Protein AF-A0A6N6WHI6-F1 (afdb_monomer)

Organism: NCBI:txid2599607

Solvent-accessible surface area (backbone atoms only — not comparable to full-atom values): 3641 Å² total; per-residue (Å²): 131,77,60,38,86,82,56,69,62,68,58,58,53,59,49,63,78,70,58,79,83,88,80,86,89,81,90,71,97,46,43,75,64,30,52,77,60,86,34,30,68,65,49,50,50,55,52,51,57,50,45,74,75,77,110

pLDDT: mean 78.26, std 13.2, range [48.38, 95.19]

Sequence (55 aa):
MQKDTVTVSDFALKSYERTLQPEHLVPLDCGHFDPYLGQFEASSAAAVEWFKRHF

Foldseek 3Di:
DAQAPPDPVVVVVVVVVVDDDDDDDDDDNDYPCCCVPVVVVVNVVVVVVVVVVPD

Secondary structure (DSSP, 8-state):
-----SS-HHHHHHHHTTSPSS-------S-TTGGGTTTHHHHHHHHHHHHHHH-

Mean predicted aligned error: 7.83 Å

Structure (mmCIF, N/CA/C/O backbone):
data_AF-A0A6N6WHI6-F1
#
_entry.id   AF-A0A6N6WHI6-F1
#
loop_
_atom_site.group_PDB
_atom_site.id
_atom_site.type_symbol
_atom_site.label_atom_id
_atom_site.label_alt_id
_atom_site.label_comp_id
_atom_site.label_asym_id
_atom_site.label_entity_id
_atom_site.label_seq_id
_atom_site.pdbx_PDB_ins_code
_atom_site.Cartn_x
_atom_site.Cartn_y
_atom_site.Cartn_z
_atom_site.occupancy
_atom_site.B_iso_or_equiv
_atom_site.auth_seq_id
_atom_site.auth_comp_id
_atom_site.auth_asym_id
_atom_site.auth_atom_id
_atom_site.pdbx_PDB_model_num
ATOM 1 N N . MET A 1 1 ? 2.623 -10.893 -15.132 1.00 48.38 1 MET A N 1
ATOM 2 C CA . MET A 1 1 ? 4.035 -10.900 -14.693 1.00 48.38 1 MET A CA 1
ATOM 3 C C . MET A 1 1 ? 4.252 -9.563 -14.010 1.00 48.38 1 MET A C 1
ATOM 5 O O . MET A 1 1 ? 4.189 -8.544 -14.685 1.00 48.38 1 MET A O 1
ATOM 9 N N . GLN A 1 2 ? 4.291 -9.570 -12.677 1.00 54.19 2 GLN A N 1
ATOM 10 C CA . GLN A 1 2 ? 4.262 -8.368 -11.839 1.00 54.19 2 GLN A CA 1
ATOM 11 C C . GLN A 1 2 ? 5.493 -7.503 -12.149 1.00 54.19 2 GLN A C 1
ATOM 13 O O . GLN A 1 2 ? 6.603 -8.025 -12.196 1.00 54.19 2 GLN A O 1
ATOM 18 N N . LYS A 1 3 ? 5.301 -6.208 -12.428 1.00 58.69 3 LYS A N 1
ATOM 19 C CA . LYS A 1 3 ? 6.373 -5.279 -12.848 1.00 58.69 3 LYS A CA 1
ATOM 20 C C . LYS A 1 3 ? 7.190 -4.729 -11.670 1.00 58.69 3 LYS A C 1
ATOM 22 O O . LYS A 1 3 ? 7.860 -3.707 -11.808 1.00 58.69 3 LYS A O 1
ATOM 27 N N . ASP A 1 4 ? 7.128 -5.378 -10.513 1.00 56.59 4 ASP A N 1
ATOM 28 C CA . ASP A 1 4 ? 8.003 -5.067 -9.392 1.00 56.59 4 ASP A CA 1
ATOM 29 C C . ASP A 1 4 ? 9.357 -5.748 -9.628 1.00 56.59 4 ASP A C 1
ATOM 31 O O . ASP A 1 4 ? 9.490 -6.966 -9.539 1.00 56.59 4 ASP A O 1
ATOM 35 N N . THR A 1 5 ? 10.354 -4.955 -10.020 1.00 64.19 5 THR A N 1
ATOM 36 C CA . THR A 1 5 ? 11.727 -5.418 -10.273 1.00 64.19 5 THR A CA 1
ATOM 37 C C . THR A 1 5 ? 12.669 -5.126 -9.104 1.00 64.19 5 THR A C 1
ATOM 39 O O . THR A 1 5 ? 13.875 -5.325 -9.237 1.00 64.19 5 THR A O 1
ATOM 42 N N . VAL A 1 6 ? 12.150 -4.586 -7.994 1.00 64.06 6 VAL A N 1
ATOM 43 C CA . VAL A 1 6 ? 12.940 -4.102 -6.848 1.00 64.06 6 VAL A CA 1
ATOM 44 C C . VAL A 1 6 ? 12.734 -5.003 -5.634 1.00 64.06 6 VAL A C 1
ATOM 46 O O . VAL A 1 6 ? 13.694 -5.300 -4.925 1.00 64.06 6 VAL A O 1
ATOM 49 N N . THR A 1 7 ? 11.514 -5.496 -5.422 1.00 55.09 7 THR A N 1
ATOM 50 C CA . THR A 1 7 ? 11.209 -6.474 -4.375 1.00 55.09 7 THR A CA 1
ATOM 51 C C . THR A 1 7 ? 11.075 -7.858 -4.980 1.00 55.09 7 THR A C 1
ATOM 53 O O . THR A 1 7 ? 10.466 -8.04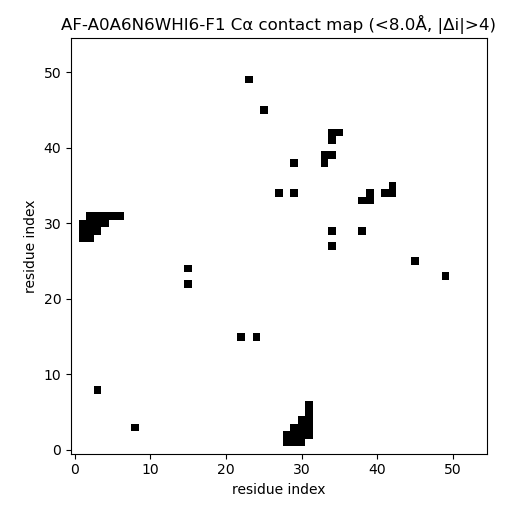3 -6.028 1.00 55.09 7 THR A O 1
ATOM 56 N N . VAL A 1 8 ? 11.606 -8.871 -4.297 1.00 66.88 8 VAL A N 1
ATOM 57 C CA . VAL A 1 8 ? 11.314 -10.263 -4.650 1.00 66.88 8 VAL A CA 1
ATOM 58 C C . VAL A 1 8 ? 9.888 -10.558 -4.173 1.00 66.88 8 VAL A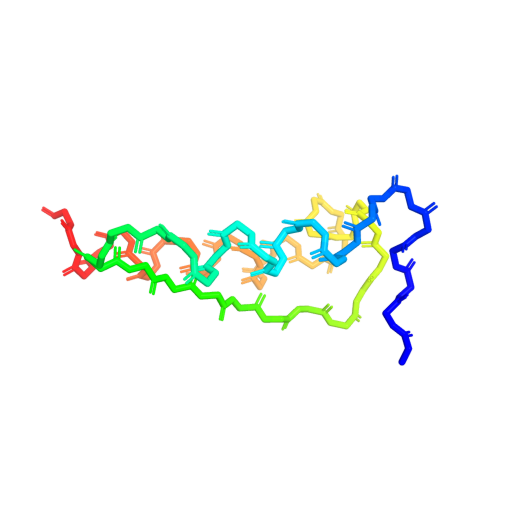 C 1
ATOM 60 O O . VAL A 1 8 ? 9.679 -10.934 -3.018 1.00 66.88 8 VAL A O 1
ATOM 63 N N . SER A 1 9 ? 8.893 -10.342 -5.034 1.00 61.22 9 SER A N 1
ATOM 64 C CA . SER A 1 9 ? 7.470 -10.564 -4.729 1.00 61.22 9 SER A CA 1
ATOM 65 C C . SER A 1 9 ? 7.184 -11.935 -4.107 1.00 61.22 9 SER A C 1
ATOM 67 O O . SER A 1 9 ? 6.305 -12.074 -3.256 1.00 61.22 9 SER A O 1
ATOM 69 N N . ASP A 1 10 ? 7.997 -12.935 -4.451 1.00 60.75 10 ASP A N 1
ATOM 70 C CA . ASP A 1 10 ? 7.924 -14.288 -3.901 1.00 60.75 10 ASP A CA 1
ATOM 71 C C . ASP A 1 10 ? 8.163 -14.350 -2.381 1.00 60.75 10 ASP A C 1
ATOM 73 O O . ASP A 1 10 ? 7.598 -15.212 -1.709 1.00 60.75 10 ASP A O 1
ATOM 77 N N . PHE A 1 11 ? 8.988 -13.464 -1.806 1.00 61.56 11 PHE A N 1
ATOM 78 C CA . PHE A 1 11 ? 9.197 -13.422 -0.351 1.00 61.56 11 PHE A CA 1
ATOM 79 C C . PHE A 1 11 ? 8.013 -12.790 0.383 1.00 61.56 11 PHE A C 1
ATOM 81 O O . PHE A 1 11 ? 7.673 -13.246 1.474 1.00 61.56 11 PHE A O 1
ATOM 88 N N . ALA A 1 12 ? 7.361 -11.787 -0.211 1.00 62.97 12 ALA A N 1
ATOM 89 C CA . ALA A 1 12 ? 6.157 -11.188 0.362 1.00 62.97 12 ALA A CA 1
ATOM 90 C C 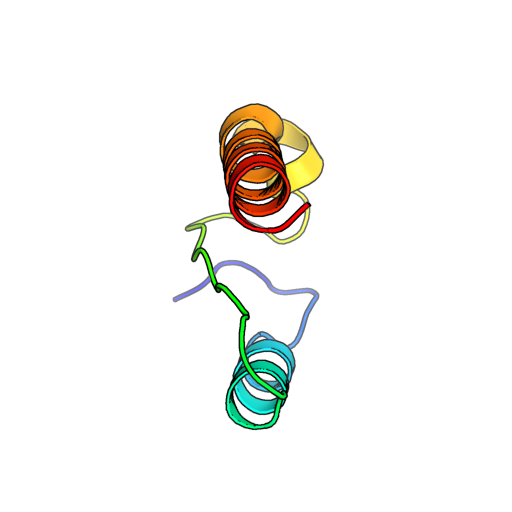. ALA A 1 12 ? 5.009 -12.209 0.415 1.00 62.97 12 ALA A C 1
ATOM 92 O O . ALA A 1 12 ? 4.364 -12.353 1.453 1.00 62.97 12 ALA A O 1
ATOM 93 N N . LEU A 1 13 ? 4.826 -12.988 -0.658 1.00 66.38 13 LEU A N 1
ATOM 94 C CA . LEU A 1 13 ? 3.808 -14.039 -0.709 1.00 66.38 13 LEU A CA 1
ATOM 95 C C . LEU A 1 13 ? 4.091 -15.170 0.296 1.00 66.38 13 LEU A C 1
ATOM 97 O O . LEU A 1 13 ? 3.204 -15.561 1.046 1.00 66.38 13 LEU A O 1
ATOM 101 N N . LYS A 1 14 ? 5.342 -15.640 0.391 1.00 70.06 14 LYS A N 1
ATOM 102 C CA . LYS A 1 14 ? 5.729 -16.688 1.358 1.00 70.06 14 LYS A CA 1
A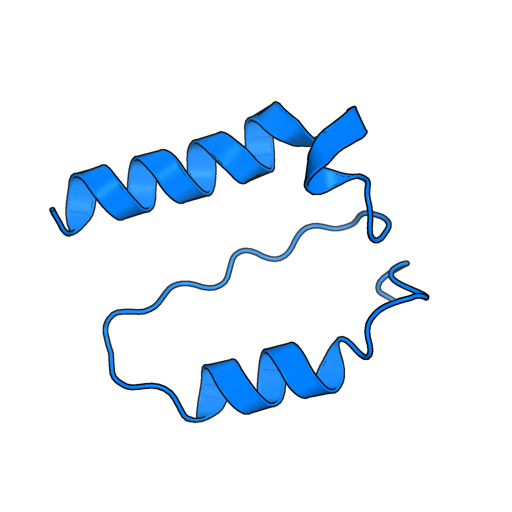TOM 103 C C . LYS A 1 14 ? 5.603 -16.257 2.818 1.00 70.06 14 LYS A C 1
ATOM 105 O O . LYS A 1 14 ? 5.404 -17.110 3.679 1.00 70.06 14 LYS A O 1
ATOM 110 N N . SER A 1 15 ? 5.782 -14.971 3.115 1.00 63.03 15 SER A N 1
ATOM 111 C CA . SER A 1 15 ? 5.539 -14.448 4.462 1.00 63.03 15 SER A CA 1
ATOM 112 C C . SER A 1 15 ? 4.046 -14.398 4.767 1.00 63.03 15 SER A C 1
ATOM 114 O O . SER A 1 15 ? 3.669 -14.886 5.825 1.00 63.03 15 SER A O 1
ATOM 116 N N . TYR A 1 16 ? 3.220 -13.917 3.825 1.00 62.06 16 TYR A N 1
ATOM 117 C CA . TYR A 1 16 ? 1.754 -13.923 3.945 1.00 62.06 16 TYR A CA 1
ATOM 118 C C . TYR A 1 16 ? 1.198 -15.332 4.202 1.00 62.06 16 TYR A C 1
ATOM 120 O O . TYR A 1 16 ? 0.320 -15.528 5.026 1.00 62.06 16 TYR A O 1
ATOM 128 N N . GLU A 1 17 ? 1.748 -16.364 3.563 1.00 67.81 17 GLU A N 1
ATOM 129 C CA . GLU A 1 17 ? 1.312 -17.752 3.790 1.00 67.81 17 GLU A CA 1
ATOM 130 C C . GLU A 1 17 ? 1.623 -18.295 5.201 1.00 67.81 17 GLU A C 1
ATOM 132 O O . GLU A 1 17 ? 1.172 -19.386 5.556 1.00 67.81 17 GLU A O 1
ATOM 137 N N . ARG A 1 18 ? 2.427 -17.587 6.007 1.00 68.81 18 ARG A N 1
ATOM 138 C CA . ARG A 1 18 ? 2.937 -18.064 7.307 1.00 68.81 18 ARG A CA 1
ATOM 139 C C . ARG A 1 18 ? 2.495 -17.203 8.490 1.00 68.81 18 ARG A C 1
ATOM 141 O O . ARG A 1 18 ? 2.911 -17.490 9.616 1.00 68.81 18 ARG A O 1
ATOM 148 N N . THR A 1 19 ? 1.694 -16.168 8.268 1.00 69.44 19 THR A N 1
ATOM 149 C CA . THR A 1 19 ? 1.274 -15.221 9.305 1.00 69.44 19 THR A CA 1
ATOM 150 C C . THR A 1 19 ? -0.011 -15.660 10.020 1.00 69.44 19 THR A C 1
ATOM 152 O O . THR A 1 19 ? -0.777 -16.507 9.558 1.00 69.44 19 THR A O 1
ATOM 155 N N . LEU A 1 20 ? -0.205 -15.149 11.243 1.00 70.00 20 LEU A N 1
ATOM 156 C CA . LEU A 1 20 ? -1.398 -15.420 12.050 1.00 70.00 20 LEU A CA 1
ATOM 157 C C . LEU A 1 20 ? -2.564 -14.558 11.549 1.00 70.00 20 LEU A C 1
ATOM 159 O O . LEU A 1 20 ? -2.403 -13.364 11.318 1.00 70.00 20 LEU A O 1
ATOM 163 N N . GLN A 1 21 ? -3.745 -15.161 11.430 1.00 76.25 21 GLN A N 1
ATOM 164 C CA . GLN A 1 21 ? -4.960 -14.475 10.988 1.00 76.25 21 GLN A CA 1
ATOM 165 C C . GLN A 1 21 ? -5.532 -13.569 12.099 1.00 76.25 21 GLN A C 1
ATOM 167 O O . GLN A 1 21 ? -5.457 -13.945 13.274 1.00 76.25 21 GLN A O 1
ATOM 172 N N . PRO A 1 22 ? -6.155 -12.422 11.759 1.00 79.06 22 PRO A N 1
ATOM 173 C CA . PRO A 1 22 ? -6.569 -12.010 10.412 1.00 79.06 22 PRO A CA 1
ATOM 174 C C . PRO A 1 22 ? -5.522 -11.169 9.654 1.00 79.06 22 PRO A C 1
ATOM 176 O O . PRO A 1 22 ? -4.965 -10.220 10.200 1.00 79.06 22 PRO A O 1
ATOM 179 N N . GLU A 1 23 ? -5.329 -11.467 8.365 1.00 81.75 23 GLU A N 1
ATOM 180 C CA . GLU A 1 23 ? -4.537 -10.657 7.420 1.00 81.75 23 GLU 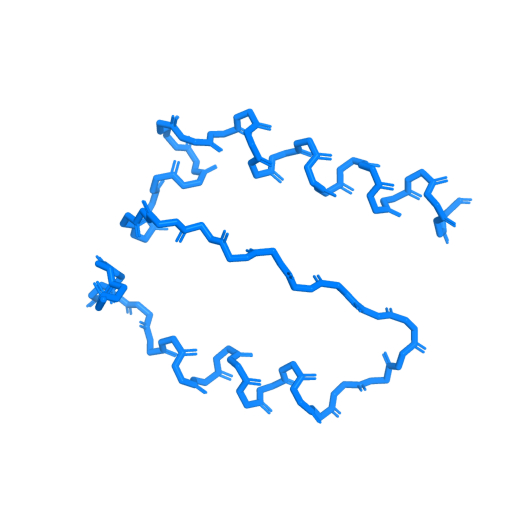A CA 1
ATOM 181 C C . GLU A 1 23 ? -5.161 -10.637 6.014 1.00 81.75 23 GLU A C 1
ATOM 183 O O . GLU A 1 23 ? -5.850 -11.573 5.604 1.00 81.75 23 GLU A O 1
ATOM 188 N N . HIS A 1 24 ? -4.900 -9.582 5.236 1.00 83.31 24 HIS A N 1
ATOM 189 C CA . HIS A 1 24 ? -5.480 -9.407 3.903 1.00 83.31 24 HIS A CA 1
ATOM 190 C C . HIS A 1 24 ? -4.452 -8.912 2.886 1.00 83.31 24 HIS A C 1
ATOM 192 O O . HIS A 1 24 ? -3.807 -7.886 3.092 1.00 83.31 24 HIS A O 1
ATOM 198 N N . LEU A 1 25 ? -4.327 -9.644 1.776 1.00 85.69 25 LEU A N 1
ATOM 199 C CA . LEU A 1 25 ? -3.449 -9.312 0.657 1.00 85.69 25 LEU A CA 1
ATOM 200 C C . LEU A 1 25 ? -4.268 -8.744 -0.508 1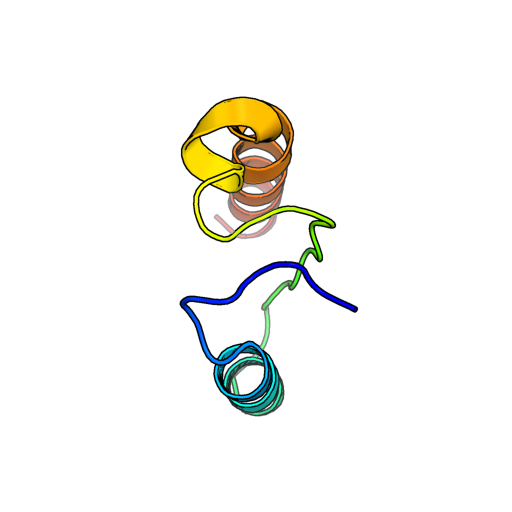.00 85.69 25 LEU A C 1
ATOM 202 O O . LEU A 1 25 ? -5.180 -9.402 -1.006 1.00 85.69 25 LEU A O 1
ATOM 206 N N . VAL A 1 26 ? -3.898 -7.550 -0.978 1.00 86.56 26 VAL A N 1
ATOM 207 C CA . VAL A 1 26 ? -4.502 -6.907 -2.154 1.00 86.56 26 VAL A CA 1
ATOM 208 C C . VAL A 1 26 ? -3.457 -6.807 -3.269 1.00 86.56 26 VAL A C 1
ATOM 210 O O . VAL A 1 26 ? -2.498 -6.046 -3.128 1.00 86.56 26 VAL A O 1
ATOM 213 N N . PRO A 1 27 ? -3.592 -7.566 -4.372 1.00 84.00 27 PRO A N 1
ATOM 214 C CA . PRO A 1 27 ? -2.666 -7.476 -5.493 1.00 84.00 27 PRO A CA 1
ATOM 215 C C . PRO A 1 27 ? -2.916 -6.203 -6.313 1.00 84.00 27 PRO A C 1
ATOM 217 O O . PRO A 1 27 ? -4.045 -5.926 -6.713 1.00 84.00 27 PRO A O 1
ATOM 220 N N . LEU A 1 28 ? -1.844 -5.468 -6.616 1.00 84.12 28 LEU A N 1
ATOM 221 C CA . LEU A 1 28 ? -1.851 -4.321 -7.52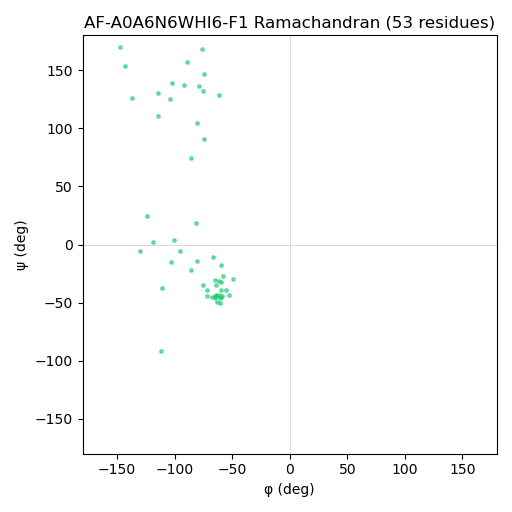7 1.00 84.12 28 LEU A CA 1
ATOM 222 C C . LEU A 1 28 ? -1.005 -4.652 -8.764 1.00 84.12 28 LEU A C 1
ATOM 224 O O . LEU A 1 28 ? 0.126 -5.132 -8.639 1.00 84.12 28 LEU A O 1
ATOM 228 N N . ASP A 1 29 ? -1.548 -4.420 -9.961 1.00 84.69 29 ASP A N 1
ATOM 229 C CA . ASP A 1 29 ? -0.803 -4.574 -11.219 1.00 84.69 29 ASP A CA 1
ATOM 230 C C . ASP A 1 29 ? -0.034 -3.285 -11.529 1.00 84.69 29 ASP A C 1
ATOM 232 O O . ASP A 1 29 ? -0.448 -2.454 -12.340 1.00 84.69 29 ASP A O 1
ATOM 236 N N . CYS A 1 30 ? 1.054 -3.070 -10.792 1.00 80.88 30 CYS A N 1
ATOM 237 C CA . CYS A 1 30 ? 1.847 -1.850 -10.858 1.00 80.88 30 CYS A CA 1
ATOM 238 C C . CYS A 1 30 ? 3.340 -2.109 -10.592 1.00 80.88 30 CYS A C 1
ATOM 240 O O . CYS A 1 30 ? 3.740 -3.218 -10.230 1.00 80.88 30 CYS A O 1
ATOM 242 N N . GLY A 1 31 ? 4.180 -1.099 -10.827 1.00 80.06 31 GLY A N 1
ATOM 243 C CA . GLY A 1 31 ? 5.587 -1.106 -10.430 1.00 80.06 31 GLY A CA 1
ATOM 244 C C . GLY A 1 31 ? 5.760 -0.858 -8.929 1.00 80.06 31 GLY A C 1
ATOM 245 O O . GLY A 1 31 ? 4.829 -0.438 -8.245 1.00 80.06 31 GLY A O 1
ATOM 246 N N . HIS A 1 32 ? 6.971 -1.084 -8.418 1.00 83.25 32 HIS A N 1
ATOM 247 C CA . HIS A 1 32 ? 7.259 -1.087 -6.977 1.00 83.25 32 HIS A CA 1
ATOM 248 C C . HIS A 1 32 ? 6.794 0.175 -6.227 1.00 83.25 32 HIS A C 1
ATOM 250 O O . HIS A 1 32 ? 6.220 0.095 -5.144 1.00 83.25 32 HIS A O 1
ATOM 256 N N . PHE A 1 33 ? 7.026 1.353 -6.812 1.00 84.50 33 PHE A N 1
ATOM 257 C CA . PHE A 1 33 ? 6.712 2.637 -6.178 1.00 84.50 33 PHE A CA 1
ATOM 258 C C . PHE A 1 33 ? 5.347 3.207 -6.579 1.00 84.50 33 PHE A C 1
ATOM 260 O O . PHE A 1 33 ? 4.914 4.210 -6.013 1.00 84.50 33 PHE A O 1
ATOM 267 N N . ASP A 1 34 ? 4.641 2.572 -7.514 1.00 85.31 34 ASP A N 1
ATOM 268 C CA . ASP A 1 34 ? 3.332 3.045 -7.964 1.00 85.31 34 ASP A CA 1
ATOM 269 C C . ASP A 1 34 ? 2.278 3.115 -6.848 1.00 85.31 34 ASP A C 1
ATOM 271 O O . ASP A 1 34 ? 1.493 4.063 -6.885 1.00 85.31 34 ASP A O 1
ATOM 275 N N . PRO A 1 35 ? 2.267 2.248 -5.811 1.00 87.75 35 PRO A N 1
ATOM 276 C CA . PRO A 1 35 ? 1.361 2.405 -4.672 1.00 87.75 35 PRO A CA 1
ATOM 277 C C . PRO A 1 35 ? 1.533 3.723 -3.906 1.00 87.75 35 PRO A C 1
ATOM 279 O O . PRO A 1 35 ? 0.632 4.093 -3.160 1.00 87.75 35 PRO A O 1
ATOM 282 N N . TYR A 1 36 ? 2.655 4.431 -4.075 1.00 84.62 36 TYR A N 1
ATOM 283 C CA . TYR A 1 36 ? 2.913 5.751 -3.483 1.00 84.62 36 TYR A CA 1
ATOM 284 C C . TYR A 1 36 ? 2.756 6.903 -4.480 1.00 84.62 36 TYR A C 1
ATOM 286 O O . TYR A 1 36 ? 2.702 8.062 -4.077 1.00 84.62 36 TYR A O 1
ATOM 294 N N . LEU A 1 37 ? 2.724 6.590 -5.776 1.00 88.25 37 LEU A N 1
ATOM 295 C CA . LEU A 1 37 ? 2.671 7.561 -6.861 1.00 88.25 37 LEU A CA 1
ATOM 296 C C . LEU A 1 37 ? 1.307 7.476 -7.557 1.00 88.25 37 LEU A C 1
ATOM 298 O O . LEU A 1 37 ? 0.355 8.130 -7.141 1.00 88.25 37 LEU A O 1
ATOM 302 N N . GLY A 1 38 ? 1.200 6.656 -8.605 1.00 88.38 38 GLY A N 1
ATOM 303 C CA . GLY A 1 38 ? 0.021 6.590 -9.474 1.00 88.38 38 GLY A CA 1
ATOM 304 C C . GLY A 1 38 ? -1.153 5.766 -8.940 1.00 88.38 38 GLY A C 1
ATOM 305 O O . GLY A 1 38 ? -2.247 5.869 -9.482 1.00 88.38 38 GLY A O 1
ATOM 306 N N . GLN A 1 39 ? -0.952 4.953 -7.901 1.00 90.25 39 GLN A N 1
ATOM 307 C CA . GLN A 1 39 ? -1.976 4.080 -7.313 1.00 90.25 39 GLN A CA 1
ATOM 308 C C . GLN A 1 39 ? -2.188 4.324 -5.814 1.00 90.25 39 GLN A C 1
ATOM 310 O O . GLN A 1 39 ? -2.672 3.448 -5.098 1.00 90.25 39 GLN A O 1
ATOM 315 N N . PHE A 1 40 ? -1.856 5.525 -5.335 1.00 92.50 40 PHE A N 1
ATOM 316 C CA . PHE A 1 40 ? -2.005 5.877 -3.924 1.00 92.50 40 PHE A CA 1
ATOM 317 C C . PHE A 1 40 ? -3.446 5.771 -3.416 1.00 92.50 40 PHE A C 1
ATOM 319 O O . PHE A 1 40 ? -3.680 5.301 -2.306 1.00 92.50 40 PHE A O 1
ATOM 326 N N . GLU A 1 41 ? -4.433 6.163 -4.223 1.00 93.81 41 GLU A N 1
ATOM 327 C CA . GLU A 1 41 ? -5.843 6.033 -3.842 1.00 93.81 41 GLU A CA 1
ATOM 328 C C . GLU A 1 41 ? -6.221 4.565 -3.595 1.00 93.81 41 GLU A C 1
ATOM 330 O O . GLU A 1 41 ? -6.747 4.233 -2.535 1.00 93.81 41 GLU A O 1
ATOM 335 N N . ALA A 1 42 ? -5.888 3.671 -4.531 1.00 91.75 42 ALA A N 1
ATOM 336 C CA . ALA A 1 42 ? -6.201 2.250 -4.418 1.00 91.75 42 ALA A CA 1
ATOM 337 C C . ALA A 1 42 ? -5.489 1.590 -3.224 1.00 91.75 42 ALA A C 1
ATOM 339 O O . ALA A 1 42 ? -6.112 0.841 -2.468 1.00 91.75 42 ALA A O 1
ATOM 340 N N . SER A 1 43 ? -4.199 1.890 -3.027 1.00 93.44 43 SER A N 1
ATOM 341 C CA . SER A 1 43 ? -3.405 1.325 -1.931 1.00 93.44 43 SER A CA 1
ATOM 342 C C . SER A 1 43 ? -3.879 1.823 -0.559 1.00 93.44 43 SER A C 1
ATOM 344 O O . SER A 1 43 ? -4.067 1.027 0.364 1.00 93.44 43 SER A O 1
ATOM 346 N N . SER A 1 44 ? -4.136 3.127 -0.421 1.00 93.81 44 SER A N 1
ATOM 347 C CA . SER A 1 44 ? -4.568 3.729 0.844 1.00 93.81 44 SER A CA 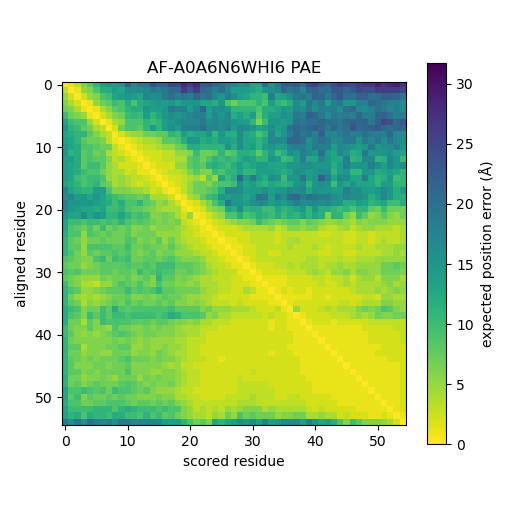1
ATOM 348 C C . SER A 1 44 ? -6.005 3.357 1.209 1.00 93.81 44 SER A C 1
ATOM 350 O O . SER A 1 44 ? -6.270 3.056 2.373 1.00 93.81 44 SER A O 1
ATOM 352 N N . ALA A 1 45 ? -6.922 3.294 0.238 1.00 95.19 45 ALA A N 1
ATOM 353 C CA . ALA A 1 45 ? -8.299 2.870 0.478 1.00 95.19 45 ALA A CA 1
ATOM 354 C C . ALA A 1 45 ? -8.365 1.430 1.007 1.00 95.19 45 ALA A C 1
ATOM 356 O O . ALA A 1 45 ? -9.070 1.171 1.982 1.00 95.19 45 ALA A O 1
ATOM 357 N N . ALA A 1 46 ? -7.583 0.511 0.431 1.00 93.50 46 ALA A N 1
ATOM 358 C CA . ALA A 1 46 ? -7.495 -0.867 0.912 1.00 93.50 46 ALA A CA 1
ATOM 359 C C . ALA A 1 46 ? -7.034 -0.942 2.379 1.00 93.50 46 ALA A C 1
ATOM 361 O O . ALA A 1 46 ? -7.634 -1.659 3.182 1.00 93.50 46 ALA A O 1
ATOM 362 N N . ALA A 1 47 ? -6.015 -0.158 2.751 1.00 91.88 47 ALA A N 1
ATOM 363 C CA 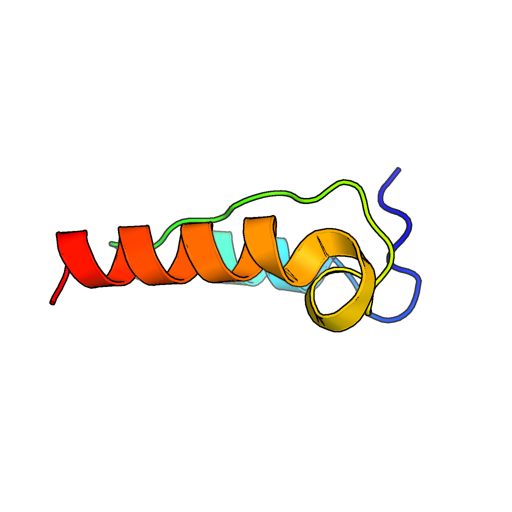. ALA A 1 47 ? -5.532 -0.093 4.129 1.00 91.88 47 ALA A CA 1
ATOM 364 C C . ALA A 1 47 ? -6.583 0.494 5.088 1.00 91.88 47 ALA A C 1
ATOM 366 O O . ALA A 1 47 ? -6.832 -0.067 6.153 1.00 91.88 47 ALA A O 1
ATOM 367 N N . VAL A 1 48 ? -7.237 1.597 4.712 1.00 94.38 48 VAL A N 1
ATOM 368 C CA . VAL A 1 48 ? -8.282 2.237 5.530 1.00 94.38 48 VAL A CA 1
ATOM 369 C C . VAL A 1 48 ? -9.459 1.294 5.772 1.00 94.38 48 VAL A C 1
ATOM 371 O O . VAL A 1 48 ? -9.919 1.170 6.907 1.00 94.38 48 VAL A O 1
ATOM 374 N N . GLU A 1 49 ? -9.943 0.615 4.733 1.00 93.88 49 GLU A N 1
ATOM 375 C CA . GLU A 1 49 ? -11.049 -0.336 4.863 1.00 93.88 49 GLU A CA 1
ATOM 376 C C . GLU A 1 49 ? -10.682 -1.534 5.739 1.00 93.88 49 GLU A C 1
ATOM 378 O O . GLU A 1 49 ? -11.523 -2.015 6.499 1.00 93.88 49 GLU A O 1
ATOM 383 N N . TRP A 1 50 ? -9.429 -1.987 5.686 1.00 92.88 50 TRP A N 1
ATOM 384 C CA . TRP A 1 50 ? -8.936 -3.011 6.599 1.00 92.88 50 TRP A CA 1
ATOM 385 C C . TRP A 1 50 ? -8.957 -2.534 8.053 1.00 92.88 50 TRP A C 1
ATOM 387 O O . TRP A 1 50 ? -9.513 -3.213 8.917 1.00 92.88 50 TRP A O 1
ATOM 397 N N . PHE A 1 51 ? -8.422 -1.340 8.321 1.00 91.06 51 PHE A N 1
ATOM 398 C CA . PHE A 1 51 ? -8.402 -0.779 9.670 1.00 91.06 51 PHE A CA 1
ATOM 399 C C . PHE A 1 51 ? -9.810 -0.605 10.242 1.00 91.06 51 PHE A C 1
ATOM 401 O O . PHE A 1 51 ? -10.055 -1.053 11.353 1.00 91.06 51 PHE A O 1
ATOM 408 N N . LYS A 1 52 ? -10.765 -0.072 9.470 1.00 92.62 52 LYS A N 1
ATOM 409 C CA . LYS A 1 52 ? -12.169 0.069 9.907 1.00 92.62 52 LYS A CA 1
ATOM 410 C C . LYS A 1 52 ? -12.839 -1.248 10.315 1.00 92.62 52 LYS A C 1
ATOM 412 O O . LYS A 1 52 ? -13.813 -1.224 11.058 1.00 92.62 52 LYS A O 1
ATOM 417 N N . ARG A 1 53 ? -12.402 -2.382 9.760 1.00 89.38 53 ARG A N 1
ATOM 418 C CA . ARG A 1 53 ? -12.994 -3.700 10.043 1.00 89.38 53 ARG A CA 1
ATOM 419 C C . ARG A 1 53 ? -12.407 -4.366 11.285 1.00 89.38 53 ARG A C 1
ATOM 421 O O . ARG A 1 53 ? -13.044 -5.269 11.820 1.00 89.38 53 ARG A O 1
ATOM 428 N N . HIS A 1 54 ? -11.206 -3.967 11.704 1.00 85.12 54 HIS A N 1
ATOM 429 C CA . HIS A 1 54 ? -10.414 -4.706 12.692 1.00 85.12 54 HIS A CA 1
ATOM 430 C C . HIS A 1 54 ? -9.869 -3.859 13.854 1.00 85.12 54 HIS A C 1
ATOM 432 O O . HIS A 1 54 ? -9.303 -4.434 14.782 1.00 85.12 54 HIS A O 1
ATOM 438 N N . PHE A 1 55 ? -10.058 -2.538 13.825 1.00 68.50 55 PHE A N 1
ATOM 439 C CA . PHE A 1 55 ? -9.835 -1.610 14.939 1.00 68.50 55 PHE A CA 1
ATOM 440 C C . PHE A 1 55 ? -11.162 -0.980 15.360 1.00 68.50 55 PHE A C 1
ATOM 442 O O . PHE A 1 55 ? -11.354 -0.818 16.585 1.00 68.50 55 PHE A O 1
#

Radius of gyration: 12.36 Å; Cα contacts (8 Å, |Δi|>4): 28; chains: 1; bounding box: 26×26×30 Å